Protein AF-A0A9E0WA42-F1 (afdb_monomer_lite)

pLDDT: mean 80.76, std 12.78, range [40.03, 90.94]

Radius of gyration: 12.73 Å; chains: 1; bounding box: 34×31×31 Å

Foldseek 3Di:
DDPPPDDPLLLLQLVLLLLLLCCLVVHPVLSVVLCVLPVVRPNPPDDRSLDDPVLSPPSNALVSSQVSSVSSVHHSVCLVVSLVVVLVSSVVSVNDPVSSVSSCVRSPPPD

Secondary structure (DSSP, 8-state):
--SSS--HHHHHHHHHHHHHHHHHHHHHHHHHHHHHH-TT-TTSSSS-SSS-HHHHHT-SSHHHHHHHHHHTT--GGGHHHHHHHHHHHHHHTT--HHHHHHHHHHHS---

Structure (mmCIF, N/CA/C/O backbone):
data_AF-A0A9E0WA42-F1
#
_entry.id   AF-A0A9E0WA42-F1
#
loop_
_atom_site.group_PDB
_atom_site.id
_atom_site.type_symbol
_atom_site.label_atom_id
_atom_site.label_alt_id
_atom_site.label_comp_id
_atom_site.label_asym_id
_atom_site.label_entity_id
_atom_site.label_seq_id
_atom_site.pdbx_PDB_ins_code
_atom_site.Cartn_x
_atom_site.Cartn_y
_atom_site.Cartn_z
_atom_site.occupancy
_atom_site.B_iso_or_equiv
_atom_site.auth_seq_id
_atom_site.auth_comp_id
_atom_site.auth_asym_id
_atom_site.auth_atom_id
_atom_site.pdbx_PDB_model_num
ATOM 1 N N . GLN A 1 1 ? -23.229 -10.479 -1.845 1.00 40.59 1 GLN A N 1
ATOM 2 C CA . GLN A 1 1 ? -22.391 -9.345 -1.408 1.00 40.59 1 GLN A CA 1
ATOM 3 C C . GLN A 1 1 ? -21.270 -9.950 -0.584 1.00 40.59 1 GLN A C 1
ATOM 5 O O . GLN A 1 1 ? -21.321 -9.861 0.624 1.00 40.59 1 GLN A O 1
ATOM 10 N N . ASP A 1 2 ? -20.286 -10.613 -1.184 1.00 54.34 2 ASP A N 1
ATOM 11 C CA . ASP A 1 2 ? -19.282 -11.316 -0.376 1.00 54.34 2 ASP A CA 1
ATOM 12 C C . ASP A 1 2 ? -17.982 -11.363 -1.160 1.00 54.34 2 ASP A C 1
ATOM 14 O O . ASP A 1 2 ? -17.817 -12.190 -2.047 1.00 54.34 2 ASP A O 1
ATOM 18 N N . GLN A 1 3 ? -17.075 -10.430 -0.884 1.00 49.69 3 GLN A N 1
ATOM 19 C CA . GLN A 1 3 ? -15.705 -10.525 -1.389 1.00 49.69 3 GLN A CA 1
ATOM 20 C C . GLN A 1 3 ? -14.665 -10.448 -0.276 1.00 49.69 3 GLN A C 1
ATOM 22 O O . GLN A 1 3 ? -13.538 -10.124 -0.585 1.00 49.69 3 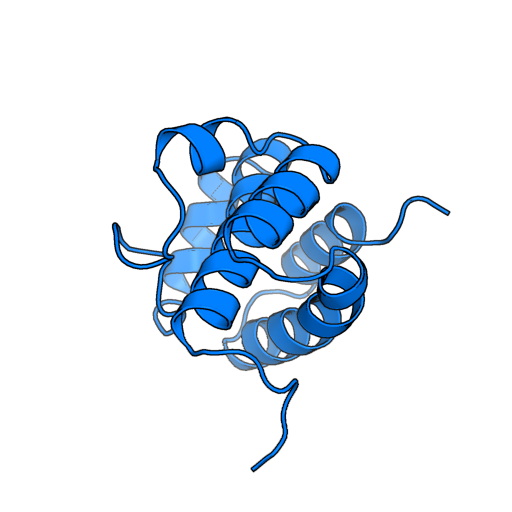GLN A O 1
ATOM 27 N N . LEU A 1 4 ? -15.044 -10.755 0.979 1.00 55.69 4 LEU A N 1
ATOM 28 C CA . LEU A 1 4 ? -14.186 -11.087 2.146 1.00 55.69 4 LEU A CA 1
ATOM 29 C C . LEU A 1 4 ? -14.865 -10.732 3.490 1.00 55.69 4 LEU A C 1
ATOM 31 O O . LEU A 1 4 ? -14.343 -11.076 4.544 1.00 55.69 4 LEU A O 1
ATOM 35 N N . GLY A 1 5 ? -16.015 -10.041 3.479 1.00 65.69 5 GLY A N 1
ATOM 36 C CA . GLY A 1 5 ? -16.643 -9.517 4.705 1.00 65.69 5 GLY A CA 1
ATOM 37 C C . GLY A 1 5 ? -15.893 -8.323 5.312 1.00 65.69 5 GLY A C 1
ATOM 38 O O . GLY A 1 5 ? -16.121 -7.968 6.464 1.00 65.69 5 GLY A O 1
ATOM 39 N N . ILE A 1 6 ? -14.994 -7.714 4.539 1.00 74.81 6 ILE A N 1
ATOM 40 C CA . ILE A 1 6 ? -14.171 -6.572 4.936 1.00 74.81 6 ILE A CA 1
ATOM 41 C C . ILE A 1 6 ? -14.756 -5.253 4.430 1.00 74.81 6 ILE A C 1
ATOM 43 O O . ILE A 1 6 ? -15.391 -5.186 3.376 1.00 74.81 6 ILE A O 1
ATOM 47 N N . THR A 1 7 ? -14.519 -4.192 5.190 1.00 82.31 7 THR A N 1
ATOM 48 C CA . THR A 1 7 ? -14.910 -2.821 4.845 1.00 82.31 7 THR A CA 1
ATOM 49 C C . THR A 1 7 ? -14.014 -2.236 3.754 1.00 82.31 7 THR A C 1
ATOM 51 O O . THR A 1 7 ? -12.888 -2.684 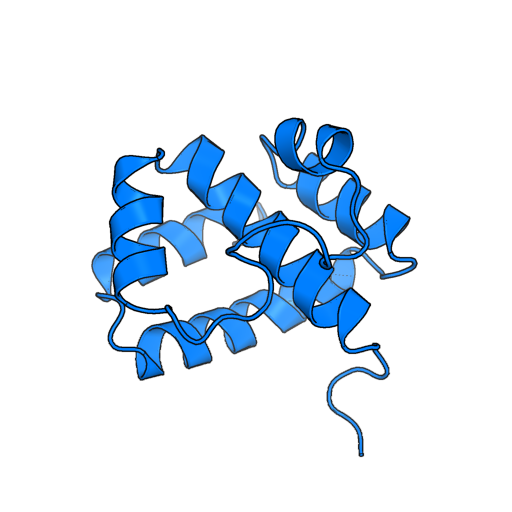3.537 1.00 82.31 7 THR A O 1
ATOM 54 N N . GLU A 1 8 ? -14.483 -1.177 3.095 1.00 80.00 8 GLU A N 1
ATOM 55 C CA . GLU A 1 8 ? -13.667 -0.433 2.130 1.00 80.00 8 GLU A CA 1
ATOM 56 C C . GLU A 1 8 ? -12.367 0.075 2.773 1.00 80.00 8 GLU A C 1
ATOM 58 O O . GLU A 1 8 ? -11.291 -0.119 2.217 1.00 80.00 8 GLU A O 1
ATOM 63 N N . THR A 1 9 ? -12.432 0.604 3.999 1.00 82.00 9 THR A N 1
ATOM 64 C CA . THR A 1 9 ? -11.250 1.039 4.762 1.00 82.00 9 THR A CA 1
ATOM 65 C C . THR A 1 9 ? -10.254 -0.092 4.988 1.00 82.00 9 THR A C 1
ATOM 67 O O . THR A 1 9 ? -9.052 0.120 4.882 1.00 82.00 9 THR A O 1
ATOM 70 N N . GLN A 1 10 ? -10.732 -1.301 5.274 1.00 85.31 10 GLN A N 1
ATOM 71 C CA . GLN A 1 10 ? -9.887 -2.483 5.427 1.00 85.31 10 GLN A CA 1
ATOM 72 C C . GLN A 1 10 ? -9.229 -2.877 4.103 1.00 85.31 10 GLN A C 1
ATOM 74 O O . GLN A 1 10 ? -8.025 -3.117 4.068 1.00 85.31 10 GLN A O 1
ATOM 79 N N . ALA A 1 11 ? -9.982 -2.865 3.002 1.00 83.31 11 ALA A N 1
ATOM 80 C CA . ALA A 1 11 ? -9.437 -3.148 1.680 1.00 83.31 11 ALA A CA 1
ATOM 81 C C . ALA A 1 11 ? -8.362 -2.138 1.258 1.00 83.31 11 ALA A C 1
ATOM 83 O O . ALA A 1 11 ? -7.269 -2.515 0.823 1.00 83.31 11 ALA A O 1
ATOM 84 N N . VAL A 1 12 ? -8.651 -0.855 1.456 1.00 82.06 12 VAL A N 1
ATOM 85 C CA . VAL A 1 12 ? -7.747 0.256 1.158 1.00 82.06 12 VAL A CA 1
ATOM 86 C C . VAL A 1 12 ? -6.529 0.239 2.086 1.00 82.06 12 VAL A C 1
ATOM 88 O O . VAL A 1 12 ? -5.398 0.392 1.630 1.00 82.06 12 VAL A O 1
ATOM 91 N N . GLY A 1 13 ? -6.736 -0.003 3.379 1.00 86.00 13 GLY A N 1
ATOM 92 C CA . GLY A 1 13 ? -5.690 -0.126 4.389 1.00 86.00 13 GLY A CA 1
ATOM 93 C C . GLY A 1 13 ? -4.747 -1.296 4.147 1.00 86.00 13 GLY A C 1
ATOM 94 O O . GLY A 1 13 ? -3.532 -1.110 4.122 1.00 86.00 13 GLY A O 1
ATOM 95 N N . GLY A 1 14 ? -5.288 -2.486 3.892 1.00 87.69 14 GLY A N 1
ATOM 96 C CA . GLY A 1 14 ? -4.493 -3.678 3.613 1.00 87.69 14 GLY A CA 1
ATOM 97 C C . GLY A 1 14 ? -3.691 -3.562 2.316 1.00 87.69 14 GLY A C 1
ATOM 98 O O . GLY A 1 14 ? -2.500 -3.877 2.276 1.00 87.69 14 GLY A O 1
ATOM 99 N N . THR A 1 15 ? -4.309 -3.012 1.270 1.00 87.38 15 THR A N 1
ATOM 100 C CA . THR A 1 15 ? -3.626 -2.726 0.001 1.00 87.38 15 THR A CA 1
ATOM 101 C C . THR A 1 15 ? -2.541 -1.663 0.185 1.00 87.38 15 THR A C 1
ATOM 103 O O . THR A 1 15 ? -1.418 -1.842 -0.281 1.00 87.38 15 THR A O 1
ATOM 106 N N . GLY A 1 16 ? -2.826 -0.592 0.931 1.00 86.38 16 GLY A N 1
ATOM 107 C CA . GLY A 1 16 ? -1.849 0.444 1.270 1.00 86.38 16 GLY A CA 1
ATOM 108 C C . GLY A 1 16 ? -0.648 -0.106 2.042 1.00 86.38 16 GLY A C 1
ATOM 109 O O . GLY A 1 16 ? 0.486 0.256 1.739 1.00 86.38 16 GLY A O 1
ATOM 110 N N . ALA A 1 17 ? -0.874 -1.036 2.972 1.00 89.81 17 ALA A N 1
ATOM 111 C CA . ALA A 1 17 ? 0.188 -1.709 3.708 1.00 89.81 17 ALA A CA 1
ATOM 112 C C . ALA A 1 17 ? 1.106 -2.533 2.787 1.00 89.81 17 ALA A C 1
ATOM 114 O O . ALA A 1 17 ? 2.329 -2.390 2.837 1.00 89.81 17 ALA A O 1
ATOM 115 N N . LEU A 1 18 ? 0.530 -3.345 1.896 1.00 89.94 18 LEU A N 1
ATOM 116 C CA . LEU A 1 18 ? 1.285 -4.141 0.920 1.00 89.94 18 LEU A CA 1
ATOM 117 C C . LEU A 1 18 ? 2.079 -3.269 -0.060 1.00 89.94 18 LEU A C 1
ATOM 119 O O . LEU A 1 18 ? 3.234 -3.562 -0.379 1.00 89.94 18 LEU A O 1
ATOM 123 N N . LEU A 1 19 ? 1.478 -2.172 -0.511 1.00 88.12 19 LEU A N 1
ATOM 124 C CA . LEU A 1 19 ? 2.115 -1.223 -1.419 1.00 88.12 19 LEU A CA 1
ATOM 125 C C . LEU A 1 19 ? 3.230 -0.433 -0.735 1.00 88.12 19 LEU A C 1
ATOM 127 O O . LEU A 1 19 ? 4.245 -0.133 -1.360 1.00 88.12 19 LEU A O 1
ATOM 131 N N . GLN A 1 20 ? 3.087 -0.145 0.554 1.00 88.75 20 GLN A N 1
ATOM 132 C CA . GLN A 1 20 ? 4.124 0.505 1.342 1.00 88.75 20 GLN A CA 1
ATOM 133 C C . GLN A 1 20 ? 5.327 -0.422 1.587 1.00 88.75 20 GLN A C 1
ATOM 135 O O . GLN A 1 20 ? 6.461 0.037 1.453 1.00 88.75 20 GLN A O 1
ATOM 140 N N . LEU A 1 21 ? 5.101 -1.723 1.823 1.00 90.81 21 LEU A N 1
ATOM 141 C CA . LEU A 1 21 ? 6.170 -2.731 1.805 1.00 90.81 21 LEU A CA 1
ATOM 142 C C . LEU A 1 21 ? 6.900 -2.721 0.459 1.00 90.81 21 LEU A C 1
ATOM 144 O O . LEU A 1 21 ? 8.119 -2.589 0.409 1.00 90.81 21 LEU A O 1
ATOM 148 N N . ALA A 1 22 ? 6.143 -2.796 -0.638 1.00 89.75 22 ALA A N 1
ATOM 149 C CA . ALA A 1 22 ? 6.710 -2.772 -1.978 1.00 89.75 22 ALA A CA 1
ATOM 150 C C . ALA A 1 22 ? 7.497 -1.489 -2.262 1.00 89.75 22 ALA A C 1
ATOM 152 O O . ALA A 1 22 ? 8.546 -1.541 -2.889 1.00 89.75 22 ALA A O 1
ATOM 153 N N . LYS A 1 23 ? 7.035 -0.333 -1.783 1.00 87.75 23 LYS A N 1
ATOM 154 C CA . LYS A 1 23 ? 7.764 0.934 -1.894 1.00 87.75 23 LYS A CA 1
ATOM 155 C C . LYS A 1 23 ? 9.083 0.906 -1.122 1.00 87.75 23 LYS A C 1
ATOM 157 O O . LYS A 1 23 ? 10.067 1.450 -1.617 1.00 87.75 23 LYS A O 1
ATOM 162 N N . ASN A 1 24 ? 9.099 0.317 0.070 1.00 89.06 24 ASN A N 1
ATOM 163 C CA . ASN A 1 24 ? 10.304 0.226 0.890 1.00 89.06 24 ASN A CA 1
ATOM 164 C C . ASN A 1 24 ? 11.323 -0.772 0.308 1.00 89.06 24 ASN A C 1
ATOM 166 O O . ASN A 1 24 ? 12.517 -0.493 0.349 1.00 89.06 24 ASN A O 1
ATOM 170 N N . GLU A 1 25 ? 10.858 -1.857 -0.314 1.00 90.38 25 GLU A N 1
ATOM 171 C CA . GLU A 1 25 ? 11.704 -2.894 -0.926 1.00 90.38 25 GLU A CA 1
ATOM 172 C C . GLU A 1 25 ? 12.143 -2.559 -2.369 1.00 90.38 25 GLU A C 1
ATOM 174 O O . GLU A 1 25 ? 13.317 -2.668 -2.714 1.00 90.38 25 GLU A O 1
ATOM 179 N N . LEU A 1 26 ? 11.216 -2.124 -3.231 1.00 89.38 26 LEU A N 1
ATOM 180 C CA . LEU A 1 26 ? 11.468 -1.800 -4.650 1.00 89.38 26 LEU A CA 1
ATOM 181 C C . LEU A 1 26 ? 11.902 -0.350 -4.876 1.00 89.38 26 LEU A C 1
ATOM 183 O O . LEU A 1 26 ? 12.302 0.021 -5.984 1.00 89.38 26 LEU A O 1
ATOM 187 N N . GLY A 1 27 ? 11.768 0.492 -3.855 1.00 88.88 27 GLY A N 1
ATOM 188 C CA . GLY A 1 27 ? 12.092 1.908 -3.902 1.00 88.88 27 GLY A CA 1
ATOM 189 C C . GLY A 1 27 ? 10.971 2.810 -4.430 1.00 88.8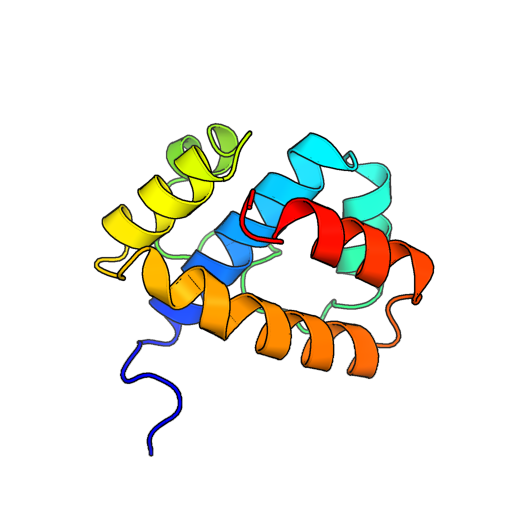8 27 GLY A C 1
ATOM 190 O O . GLY A 1 27 ? 10.011 2.412 -5.099 1.00 88.88 27 GLY A O 1
ATOM 191 N N . SER A 1 28 ? 11.137 4.105 -4.159 1.00 83.50 28 SER A N 1
ATOM 192 C CA . SER A 1 28 ? 10.193 5.169 -4.525 1.00 83.50 28 SER A CA 1
ATOM 193 C C . SER A 1 28 ? 9.995 5.338 -6.036 1.00 83.50 28 SER A C 1
ATOM 195 O O . SER A 1 28 ? 8.913 5.736 -6.472 1.00 83.50 28 SER A O 1
ATOM 197 N N . SER A 1 29 ? 11.010 5.017 -6.844 1.00 85.06 29 SER A N 1
ATOM 198 C CA . SER A 1 29 ? 10.942 5.117 -8.311 1.00 85.06 29 SER A CA 1
ATOM 199 C C . SER A 1 29 ? 9.951 4.108 -8.891 1.00 85.06 29 SER A C 1
ATOM 201 O O . SER A 1 29 ? 9.078 4.466 -9.681 1.00 85.06 29 SER A O 1
ATOM 203 N N . THR A 1 30 ? 10.027 2.863 -8.424 1.00 85.62 30 THR A N 1
ATOM 204 C CA . THR A 1 30 ? 9.114 1.786 -8.808 1.00 85.62 30 THR A CA 1
ATOM 205 C C . THR A 1 30 ? 7.684 2.094 -8.376 1.00 85.62 30 THR A C 1
ATOM 207 O O . THR A 1 30 ? 6.743 1.953 -9.157 1.00 85.62 30 THR A O 1
ATOM 210 N N . MET A 1 31 ? 7.529 2.618 -7.159 1.00 83.81 31 MET A N 1
ATOM 211 C CA . MET A 1 31 ? 6.233 3.051 -6.647 1.00 83.81 31 MET A CA 1
ATOM 212 C C . MET A 1 31 ? 5.615 4.180 -7.482 1.00 83.81 31 MET A C 1
ATOM 214 O O . MET A 1 31 ? 4.410 4.190 -7.703 1.00 83.81 31 MET A O 1
ATOM 218 N N . SER A 1 32 ? 6.429 5.110 -7.984 1.00 83.75 32 SER A N 1
ATOM 219 C CA . SER A 1 32 ? 5.955 6.210 -8.836 1.00 83.75 32 SER A CA 1
ATOM 220 C C . SER A 1 32 ? 5.462 5.711 -10.197 1.00 83.75 32 SER A C 1
ATOM 222 O O . SER A 1 32 ? 4.459 6.195 -10.719 1.00 83.75 32 SER A O 1
ATOM 224 N N . ALA A 1 33 ? 6.131 4.704 -10.767 1.00 83.44 33 ALA A N 1
ATOM 225 C CA . ALA A 1 33 ? 5.653 4.038 -11.975 1.00 83.44 33 ALA A CA 1
ATOM 226 C C . ALA A 1 33 ? 4.333 3.297 -11.714 1.00 83.44 33 ALA A C 1
ATOM 228 O O . ALA A 1 33 ? 3.420 3.350 -12.538 1.00 83.44 33 ALA A O 1
ATOM 229 N N . LEU A 1 34 ? 4.213 2.660 -10.546 1.00 83.12 34 LEU A N 1
ATOM 230 C CA . LEU A 1 34 ? 2.997 1.978 -10.131 1.00 83.12 34 LEU A CA 1
ATOM 231 C C . LEU A 1 34 ? 1.829 2.951 -9.958 1.00 83.12 34 LEU A C 1
ATOM 233 O O . LEU A 1 34 ? 0.789 2.727 -10.556 1.00 83.12 34 LEU A O 1
ATOM 237 N N . THR A 1 35 ? 1.985 4.044 -9.210 1.00 79.00 35 THR A N 1
ATOM 238 C CA . THR A 1 35 ? 0.925 5.052 -8.997 1.00 79.00 35 THR A CA 1
ATOM 239 C C . THR A 1 3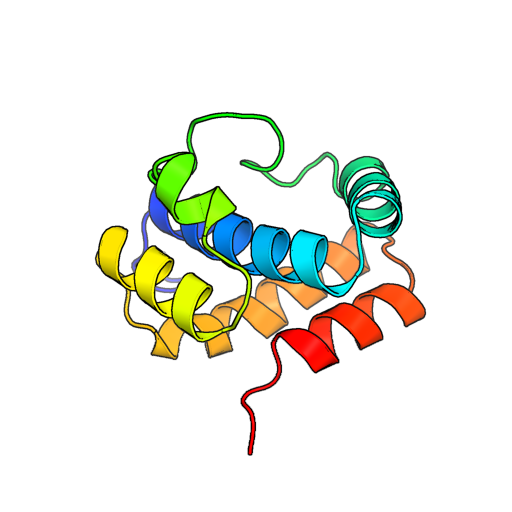5 ? 0.542 5.776 -10.287 1.00 79.00 35 THR A C 1
ATOM 241 O O . THR A 1 35 ? -0.628 6.104 -10.493 1.00 79.00 35 THR A O 1
ATOM 244 N N . SER A 1 36 ? 1.503 5.981 -11.191 1.00 81.81 36 SER A N 1
ATOM 245 C CA . SER A 1 36 ? 1.243 6.544 -12.519 1.00 81.81 36 SER A CA 1
ATOM 246 C C . SER A 1 36 ? 0.408 5.620 -13.411 1.00 81.81 36 SER A C 1
ATOM 248 O O . SER A 1 36 ? -0.212 6.110 -14.352 1.00 81.81 36 SER A O 1
ATOM 250 N N . LYS A 1 37 ? 0.421 4.304 -13.168 1.00 79.12 37 LYS A N 1
ATOM 251 C CA . LYS A 1 37 ? -0.366 3.309 -13.918 1.00 79.12 37 LYS A CA 1
ATOM 252 C C . LYS A 1 37 ? -1.662 2.949 -13.203 1.00 79.12 37 LYS A C 1
ATOM 254 O O . LYS A 1 37 ? -2.718 2.898 -13.812 1.00 79.12 37 LYS A O 1
ATOM 259 N N . ALA A 1 38 ? -1.579 2.765 -11.895 1.00 71.25 38 ALA A N 1
ATOM 260 C CA . ALA A 1 38 ? -2.657 2.398 -10.999 1.00 71.25 38 ALA A CA 1
ATOM 261 C C . ALA A 1 38 ? -3.225 3.633 -10.284 1.00 71.25 38 ALA A C 1
ATOM 263 O O . ALA A 1 38 ? -3.481 3.613 -9.081 1.00 71.25 38 ALA A O 1
ATOM 264 N N . SER A 1 39 ? -3.433 4.723 -11.028 1.00 63.09 39 SER A N 1
ATOM 265 C CA . SER A 1 39 ? -4.007 5.974 -10.505 1.00 63.09 39 SER A CA 1
ATOM 266 C C . SER A 1 39 ? -5.439 5.792 -9.985 1.00 63.09 39 SER A C 1
ATOM 268 O O . SER A 1 39 ? -5.939 6.636 -9.250 1.00 63.09 39 SER A O 1
ATOM 270 N N . GLY A 1 40 ? -6.083 4.680 -10.353 1.00 58.91 40 GLY A N 1
ATOM 271 C CA . GLY A 1 40 ? -7.381 4.252 -9.842 1.00 58.91 40 GLY A CA 1
ATOM 272 C C . GLY A 1 40 ? -7.342 3.498 -8.511 1.00 58.91 40 GLY A C 1
ATOM 273 O O . GLY A 1 40 ? -8.411 3.125 -8.042 1.00 58.91 40 GLY A O 1
ATOM 274 N N . LEU A 1 41 ? -6.173 3.249 -7.899 1.00 62.62 41 LEU A N 1
ATOM 275 C CA . LEU A 1 41 ? -6.113 2.630 -6.570 1.00 62.62 41 LEU A CA 1
ATOM 276 C C . LEU A 1 41 ? -6.511 3.642 -5.488 1.00 62.62 41 LEU A C 1
ATOM 278 O O . LEU A 1 41 ? -5.756 4.589 -5.228 1.00 62.62 41 LEU A O 1
ATOM 282 N N . PRO A 1 42 ? -7.653 3.438 -4.806 1.00 53.50 42 PRO A N 1
ATOM 283 C CA . PRO A 1 42 ? -8.011 4.257 -3.662 1.00 53.50 42 PRO A CA 1
ATOM 284 C C . PRO A 1 42 ? -6.967 4.033 -2.557 1.00 53.50 42 PRO A C 1
ATOM 286 O O . PRO A 1 42 ? -6.575 2.900 -2.288 1.00 53.50 42 PRO A O 1
ATOM 289 N N . GLY A 1 43 ? -6.485 5.108 -1.926 1.00 54.06 43 GLY A N 1
ATOM 290 C CA . GLY A 1 43 ? -5.587 5.039 -0.761 1.00 54.06 43 GLY A CA 1
ATOM 291 C C . GLY A 1 43 ? -4.085 5.149 -1.018 1.00 54.06 43 GLY A C 1
ATOM 292 O O . GLY A 1 43 ? -3.322 5.168 -0.055 1.00 54.06 43 GLY A O 1
ATOM 293 N N . LEU A 1 44 ? -3.644 5.285 -2.275 1.00 57.00 44 LEU A N 1
ATOM 294 C CA . LEU A 1 44 ? -2.246 5.627 -2.580 1.00 57.00 44 LEU A CA 1
ATOM 295 C C . LEU A 1 44 ? -1.927 7.111 -2.388 1.00 57.00 44 LEU A C 1
ATOM 297 O O . LEU A 1 44 ? -0.786 7.477 -2.110 1.00 57.00 44 LEU A O 1
ATOM 301 N N . SER A 1 45 ? -2.940 7.963 -2.516 1.00 51.25 45 SER A N 1
ATOM 302 C CA . SER A 1 45 ? -2.837 9.401 -2.302 1.00 51.25 45 SER A CA 1
ATOM 303 C C . SER A 1 45 ? -3.479 9.755 -0.961 1.00 51.25 45 SER A C 1
ATOM 305 O O . SER A 1 45 ? -4.664 10.046 -0.891 1.00 51.25 45 SER A O 1
ATOM 307 N N . GLY A 1 46 ? -2.697 9.632 0.113 1.00 49.47 46 GLY A N 1
ATOM 308 C CA . GLY A 1 46 ? -2.887 10.356 1.374 1.00 49.47 46 GLY A CA 1
ATOM 309 C C . GLY A 1 46 ? -4.230 10.203 2.101 1.00 49.47 46 GLY A C 1
ATOM 310 O O . GLY A 1 46 ? -5.163 10.965 1.878 1.00 49.47 46 GLY A O 1
ATOM 311 N N . GLY A 1 47 ? -4.256 9.337 3.116 1.00 50.62 47 GLY A N 1
ATOM 312 C CA . GLY A 1 47 ? -4.892 9.712 4.387 1.00 50.62 47 GLY A CA 1
ATOM 313 C C . GLY A 1 47 ? -6.123 8.935 4.842 1.00 50.62 47 GLY A C 1
ATOM 314 O O . GLY A 1 47 ? -6.514 9.111 5.990 1.00 50.62 47 GLY A O 1
ATOM 315 N N . ASN A 1 48 ? -6.711 8.053 4.026 1.00 53.81 48 ASN A N 1
ATOM 316 C CA . ASN A 1 48 ? -7.960 7.373 4.412 1.00 53.81 48 ASN A CA 1
ATOM 317 C C . ASN A 1 48 ? -7.881 5.843 4.490 1.00 53.81 48 ASN A C 1
ATOM 319 O O . ASN A 1 48 ? -8.906 5.173 4.587 1.00 53.81 48 ASN A O 1
ATOM 323 N N . SER A 1 49 ? -6.671 5.283 4.512 1.00 62.09 49 SER A N 1
ATOM 324 C CA . SER A 1 49 ? -6.432 3.838 4.623 1.00 62.09 49 SER A CA 1
ATOM 325 C C . SER A 1 49 ? -6.752 3.272 6.016 1.00 62.09 49 SER A C 1
ATOM 327 O O . SER A 1 49 ? -6.523 2.097 6.263 1.00 62.09 49 SER A O 1
ATOM 329 N N . GLY A 1 50 ? -7.211 4.103 6.961 1.00 65.88 50 GLY A N 1
ATOM 330 C CA . GLY A 1 50 ? -7.447 3.723 8.362 1.00 65.88 50 GLY A CA 1
ATOM 331 C C . GLY A 1 50 ? -6.172 3.437 9.166 1.00 65.88 50 GLY A C 1
ATOM 332 O O . GLY A 1 50 ? -6.233 3.289 10.382 1.00 65.88 50 GLY A O 1
ATOM 333 N N . LEU A 1 51 ? -5.014 3.397 8.503 1.00 73.81 51 LEU A N 1
ATOM 334 C CA . LEU A 1 51 ? -3.699 3.194 9.095 1.00 73.81 51 LEU A CA 1
ATOM 335 C C . LEU A 1 51 ? -3.027 4.533 9.367 1.00 73.81 51 LEU A C 1
ATOM 337 O O . LEU A 1 51 ? -2.981 5.402 8.498 1.00 73.81 51 LEU A O 1
ATOM 341 N N . GLY A 1 52 ? -2.460 4.680 10.563 1.00 76.81 52 GLY A N 1
ATOM 342 C CA . GLY A 1 52 ? -1.626 5.833 10.882 1.00 76.81 52 GLY A CA 1
ATOM 343 C C . GLY A 1 52 ? -0.376 5.879 10.001 1.00 76.81 52 GLY A C 1
ATOM 344 O O . GLY A 1 52 ? 0.235 4.846 9.723 1.00 76.81 52 GLY A O 1
ATOM 345 N N . ASP A 1 53 ? 0.043 7.084 9.619 1.00 76.62 53 ASP A N 1
ATOM 346 C CA . ASP A 1 53 ? 1.245 7.331 8.808 1.00 76.62 53 ASP A CA 1
ATOM 347 C C . ASP A 1 53 ? 2.509 6.711 9.438 1.00 76.62 53 ASP A C 1
ATOM 349 O O . ASP A 1 53 ? 3.357 6.134 8.758 1.00 76.62 53 ASP A O 1
ATOM 353 N N . SER A 1 54 ? 2.580 6.706 10.773 1.00 79.19 54 SER A N 1
ATOM 354 C CA . SER A 1 54 ? 3.636 6.032 11.535 1.00 79.19 54 SER A CA 1
ATOM 355 C C . SER A 1 54 ? 3.625 4.511 11.370 1.00 79.19 54 SER A C 1
ATOM 357 O O . SER A 1 54 ? 4.686 3.904 11.308 1.00 79.19 54 SER A O 1
ATOM 359 N N . LEU A 1 55 ? 2.454 3.871 11.292 1.00 81.88 55 LEU A N 1
ATOM 360 C CA . LEU A 1 55 ? 2.390 2.427 11.049 1.00 81.88 55 LEU A CA 1
ATOM 361 C C . LEU A 1 55 ? 2.832 2.119 9.627 1.00 81.88 55 LEU A C 1
ATOM 363 O O . LEU A 1 55 ? 3.678 1.254 9.454 1.00 81.88 55 LEU A O 1
ATOM 367 N N . LEU A 1 56 ? 2.326 2.871 8.644 1.00 81.69 56 LEU A N 1
ATOM 368 C CA . LEU A 1 56 ? 2.702 2.726 7.237 1.00 81.69 56 LEU A CA 1
ATOM 369 C C . LEU A 1 56 ? 4.212 2.913 7.035 1.00 81.69 56 LEU A C 1
ATOM 371 O O . LEU A 1 56 ? 4.869 2.064 6.442 1.00 81.69 56 LEU A O 1
ATOM 375 N N . SER A 1 57 ? 4.798 3.977 7.576 1.00 82.75 57 SER A N 1
ATOM 376 C CA . SER A 1 57 ? 6.242 4.225 7.460 1.00 82.75 57 SER A CA 1
ATOM 377 C C . SER A 1 57 ? 7.111 3.139 8.110 1.00 82.75 57 SER A C 1
ATOM 379 O O . SER A 1 57 ? 8.228 2.918 7.645 1.00 82.75 57 SER A O 1
ATOM 381 N N . ASN A 1 58 ? 6.597 2.409 9.106 1.00 85.31 58 ASN A N 1
ATOM 382 C CA . ASN A 1 58 ? 7.274 1.258 9.715 1.00 85.31 58 ASN A CA 1
ATOM 383 C C . ASN A 1 58 ? 7.146 -0.051 8.907 1.00 85.31 58 ASN A C 1
ATOM 385 O O . ASN A 1 58 ? 7.749 -1.062 9.277 1.00 85.31 58 ASN A O 1
ATOM 389 N N . ILE A 1 59 ? 6.382 -0.075 7.808 1.00 89.00 59 ILE A N 1
ATOM 390 C CA . ILE A 1 59 ? 6.205 -1.281 6.988 1.00 89.00 59 ILE A CA 1
ATOM 391 C C . ILE A 1 59 ? 7.415 -1.489 6.081 1.00 89.00 59 ILE A C 1
ATOM 393 O O . ILE A 1 59 ? 7.397 -1.155 4.901 1.00 89.00 59 ILE A O 1
ATOM 397 N N . SER A 1 60 ? 8.469 -2.079 6.627 1.00 88.06 60 SER A N 1
ATOM 398 C CA . SER A 1 60 ? 9.671 -2.470 5.869 1.00 88.06 60 SER A CA 1
ATOM 399 C C . SER A 1 60 ? 9.754 -3.977 5.626 1.00 88.06 60 SER A C 1
ATOM 401 O O . SER A 1 60 ? 10.710 -4.460 5.044 1.00 88.06 60 SER A O 1
ATOM 403 N N . SER A 1 61 ? 8.790 -4.747 6.131 1.00 89.44 61 SER A N 1
ATOM 404 C CA . SER A 1 61 ? 8.748 -6.204 5.989 1.00 89.44 61 SER A CA 1
ATOM 405 C C . SER A 1 61 ? 7.309 -6.714 6.039 1.00 89.44 61 SE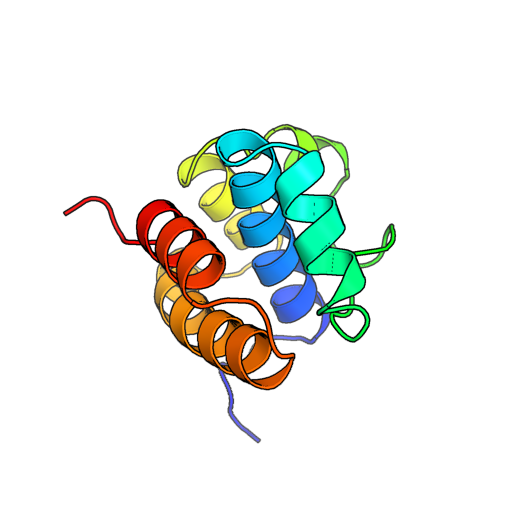R A C 1
ATOM 407 O O . SER A 1 61 ? 6.394 -5.985 6.438 1.00 89.44 61 SER A O 1
ATOM 409 N N . MET A 1 62 ? 7.109 -7.991 5.701 1.00 88.69 62 MET A N 1
ATOM 410 C CA . MET A 1 62 ? 5.805 -8.651 5.819 1.00 88.69 62 MET A CA 1
ATOM 411 C C . MET A 1 62 ? 5.233 -8.572 7.246 1.00 88.69 62 MET A C 1
ATOM 413 O O . MET A 1 62 ? 4.026 -8.440 7.414 1.00 88.69 62 MET A O 1
ATOM 417 N N . SER A 1 63 ? 6.084 -8.542 8.279 1.00 89.69 63 SER A N 1
ATOM 418 C CA . SER A 1 63 ? 5.661 -8.328 9.674 1.00 89.69 63 SER A CA 1
ATOM 419 C C . SER A 1 63 ? 4.985 -6.964 9.886 1.00 89.69 63 SER A C 1
ATOM 421 O O . SER A 1 63 ? 3.964 -6.854 10.570 1.00 89.69 63 SER A O 1
ATOM 423 N N . GLY A 1 64 ? 5.495 -5.915 9.232 1.00 90.31 64 GLY A N 1
ATOM 424 C CA . GLY A 1 64 ? 4.863 -4.595 9.244 1.00 90.31 64 GLY A CA 1
ATOM 425 C C . GLY A 1 64 ? 3.494 -4.610 8.562 1.00 90.31 64 GLY A C 1
ATOM 426 O O . GLY A 1 64 ? 2.542 -4.021 9.074 1.00 90.31 64 GLY A O 1
ATOM 427 N N . VAL A 1 65 ? 3.363 -5.354 7.459 1.00 90.25 65 VAL A N 1
ATOM 428 C CA . VAL A 1 65 ? 2.074 -5.543 6.775 1.00 90.25 65 VAL A CA 1
ATOM 429 C C . VAL A 1 65 ? 1.089 -6.271 7.689 1.00 90.25 65 VAL A C 1
ATOM 431 O O . VAL A 1 65 ? -0.034 -5.810 7.861 1.00 90.25 65 VAL A O 1
ATOM 434 N N . GLN A 1 66 ? 1.507 -7.361 8.337 1.00 90.75 66 GLN A N 1
ATOM 435 C CA . GLN A 1 66 ? 0.675 -8.098 9.296 1.00 90.75 66 GLN A CA 1
ATOM 436 C C . GLN A 1 66 ? 0.218 -7.209 10.459 1.00 90.75 66 GLN A C 1
ATOM 438 O O . GLN A 1 66 ? -0.950 -7.247 10.844 1.00 90.75 66 GLN A O 1
ATOM 443 N N . SER A 1 67 ? 1.115 -6.365 10.974 1.00 90.94 67 SER A N 1
ATOM 444 C CA . SER A 1 67 ? 0.805 -5.401 12.036 1.00 90.94 67 SER A CA 1
ATOM 445 C C . SER A 1 67 ? -0.237 -4.377 11.584 1.00 90.94 67 SER A C 1
ATOM 447 O O . SER A 1 67 ? -1.165 -4.069 12.327 1.00 90.94 67 SER A O 1
ATOM 449 N N . ALA A 1 68 ? -0.126 -3.888 10.349 1.00 89.69 68 ALA A N 1
ATOM 450 C CA . ALA A 1 68 ? -1.106 -2.991 9.756 1.00 89.69 68 ALA A CA 1
ATOM 451 C C . ALA A 1 68 ? -2.474 -3.673 9.565 1.00 89.69 68 ALA A C 1
ATOM 453 O O . ALA A 1 68 ? -3.501 -3.115 9.944 1.00 89.69 68 ALA A O 1
ATOM 454 N N . PHE A 1 69 ? -2.508 -4.906 9.057 1.00 89.88 69 PHE A N 1
ATOM 455 C CA . PHE A 1 69 ? -3.754 -5.673 8.951 1.00 89.88 69 PHE A CA 1
ATOM 456 C C . PHE A 1 69 ? -4.411 -5.866 10.324 1.00 89.88 69 PHE A C 1
ATOM 458 O O . PHE A 1 69 ? -5.596 -5.578 10.478 1.00 89.88 69 PHE A O 1
ATOM 465 N N . SER A 1 70 ? -3.626 -6.238 11.336 1.00 90.19 70 SER A N 1
ATOM 466 C CA . SER A 1 70 ? -4.096 -6.378 12.718 1.00 90.19 70 SER A CA 1
ATOM 467 C C . SER A 1 70 ? -4.646 -5.061 13.281 1.00 90.19 70 SER A C 1
ATOM 469 O O . SER A 1 70 ? -5.720 -5.043 13.883 1.00 90.19 70 SER A O 1
ATOM 471 N N . ALA A 1 71 ? -3.985 -3.930 13.004 1.00 89.00 71 ALA A N 1
ATOM 472 C CA . ALA A 1 71 ? -4.463 -2.602 13.398 1.00 89.00 71 ALA A CA 1
ATOM 473 C C . ALA A 1 71 ? -5.811 -2.228 12.750 1.00 89.00 71 ALA A C 1
ATOM 475 O O . ALA A 1 71 ? -6.586 -1.473 13.332 1.00 89.00 71 ALA A O 1
ATOM 476 N N . LEU A 1 72 ? -6.112 -2.783 11.573 1.00 86.69 72 LEU A N 1
ATOM 477 C CA . LEU A 1 72 ? -7.399 -2.646 10.882 1.00 86.69 72 LEU A CA 1
ATOM 478 C C . LEU A 1 72 ? -8.446 -3.679 11.340 1.00 86.69 72 LEU A C 1
ATOM 480 O O . LEU A 1 72 ? -9.545 -3.735 10.781 1.00 86.69 72 LEU A O 1
ATOM 484 N N . GLY A 1 73 ? -8.112 -4.523 12.321 1.00 88.12 73 GLY A N 1
ATOM 485 C CA . GLY A 1 73 ? -8.949 -5.635 12.766 1.00 88.12 73 GLY A CA 1
ATOM 486 C C . GLY A 1 73 ? -9.076 -6.757 11.731 1.00 88.12 73 GLY A C 1
ATOM 487 O O . GLY A 1 73 ? -10.046 -7.510 11.774 1.00 88.12 73 GLY A O 1
ATOM 488 N N . MET A 1 74 ? -8.144 -6.844 10.777 1.00 88.44 74 MET A N 1
ATOM 489 C CA . MET A 1 74 ? -8.073 -7.921 9.791 1.00 88.44 74 MET A CA 1
ATOM 490 C C . MET A 1 74 ? -7.093 -9.005 10.219 1.00 88.44 74 MET A C 1
ATOM 492 O O . MET A 1 74 ? -6.089 -8.746 10.883 1.00 88.44 74 MET A O 1
ATOM 496 N N . ASP A 1 75 ? -7.349 -10.223 9.753 1.00 88.75 75 ASP A N 1
ATOM 497 C CA . ASP A 1 75 ? -6.408 -11.321 9.914 1.00 88.75 75 ASP A CA 1
ATOM 498 C C . ASP A 1 75 ? -5.243 -11.181 8.923 1.00 88.75 75 ASP A C 1
ATOM 500 O O . ASP A 1 75 ? -5.434 -10.914 7.734 1.00 88.75 75 ASP A O 1
ATOM 504 N N . SER A 1 76 ? -4.026 -11.426 9.402 1.00 85.44 76 SER A N 1
ATOM 505 C CA . SER A 1 76 ? -2.827 -11.586 8.575 1.00 85.44 76 SER A CA 1
ATOM 506 C C . SER A 1 76 ? -2.995 -12.601 7.435 1.00 85.44 76 SER A C 1
ATOM 508 O O . SER A 1 76 ? -2.432 -12.413 6.358 1.00 85.44 76 SER A O 1
ATOM 510 N N . ALA A 1 77 ? -3.810 -13.641 7.624 1.00 86.44 77 ALA A N 1
ATOM 511 C CA . ALA A 1 77 ? -4.115 -14.625 6.592 1.00 86.44 77 ALA A CA 1
ATOM 512 C C . ALA A 1 77 ? -4.866 -14.016 5.394 1.00 86.44 77 ALA A C 1
ATOM 514 O O . ALA A 1 77 ? -4.774 -14.539 4.281 1.00 86.44 77 ALA A O 1
ATOM 515 N N . MET A 1 78 ? -5.565 -12.887 5.578 1.00 87.50 78 MET A N 1
ATOM 516 C CA . MET A 1 78 ? -6.231 -12.187 4.478 1.00 87.50 78 MET A CA 1
ATOM 517 C C . MET A 1 78 ? -5.229 -11.634 3.469 1.00 87.50 78 MET A C 1
ATOM 519 O O . MET A 1 78 ? -5.565 -11.569 2.293 1.00 87.50 78 MET A O 1
ATOM 523 N N . ILE A 1 79 ? -3.989 -11.323 3.871 1.00 87.25 79 ILE A N 1
ATOM 524 C CA . ILE A 1 79 ? -2.932 -10.865 2.953 1.00 87.25 79 ILE A CA 1
ATOM 525 C C . ILE A 1 79 ? -2.826 -11.805 1.744 1.00 87.25 79 ILE A C 1
ATOM 527 O O . ILE A 1 79 ? -2.798 -11.347 0.606 1.00 87.25 79 ILE A O 1
ATOM 531 N N . GLN A 1 80 ? -2.875 -13.118 1.979 1.00 86.81 80 GLN A N 1
ATOM 532 C CA . GLN A 1 80 ? -2.798 -14.134 0.925 1.00 86.81 80 GLN A CA 1
ATOM 533 C C . GLN A 1 80 ? -3.983 -14.093 -0.051 1.00 86.81 80 GLN A C 1
ATOM 535 O O . GLN A 1 80 ? -3.844 -14.498 -1.200 1.00 86.81 80 GLN A O 1
ATOM 540 N N . GLN A 1 81 ? -5.136 -13.581 0.379 1.00 87.12 81 GLN A N 1
ATOM 541 C CA . GLN A 1 81 ? -6.305 -13.372 -0.480 1.00 87.12 81 GLN A CA 1
ATOM 542 C C . GLN A 1 81 ? -6.216 -12.043 -1.239 1.00 87.12 81 GLN A C 1
ATOM 544 O O . GLN A 1 81 ? -6.640 -11.958 -2.387 1.00 87.12 81 GLN A O 1
ATOM 549 N N . PHE A 1 82 ? -5.608 -11.019 -0.636 1.00 86.69 82 PHE A N 1
ATOM 550 C CA . PHE A 1 82 ? -5.397 -9.718 -1.271 1.00 86.69 82 PHE A CA 1
ATOM 551 C C . PHE A 1 82 ? -4.374 -9.758 -2.398 1.00 86.69 82 PHE A C 1
ATOM 553 O O . PHE A 1 82 ? -4.587 -9.108 -3.418 1.00 86.69 82 PHE A O 1
ATOM 560 N N . VAL A 1 83 ? -3.283 -10.510 -2.235 1.00 88.69 83 VAL A N 1
ATOM 561 C CA . VAL A 1 83 ? -2.210 -10.605 -3.237 1.00 88.69 83 VAL A CA 1
ATOM 562 C C . VAL A 1 83 ? -2.749 -10.896 -4.644 1.00 88.69 83 VAL A C 1
ATOM 564 O O . VAL A 1 83 ? -2.526 -10.065 -5.523 1.00 88.69 83 VAL A O 1
ATOM 567 N N . PRO A 1 84 ? -3.501 -11.986 -4.895 1.00 87.88 84 PRO A N 1
ATOM 568 C CA . PRO A 1 84 ? -4.015 -12.270 -6.234 1.00 87.88 84 PRO A CA 1
ATOM 569 C C . PRO A 1 84 ? -5.037 -11.232 -6.727 1.00 87.88 84 PRO A C 1
ATOM 571 O O . PRO A 1 84 ? -5.064 -10.944 -7.922 1.00 87.88 84 PRO A O 1
ATOM 574 N N . ILE A 1 85 ? -5.835 -10.628 -5.837 1.00 88.25 85 ILE A N 1
ATOM 575 C CA . ILE A 1 85 ? -6.819 -9.589 -6.196 1.00 88.25 85 ILE A CA 1
ATOM 576 C C . ILE A 1 85 ? -6.109 -8.314 -6.666 1.00 88.25 85 ILE A C 1
ATOM 578 O O . ILE A 1 85 ? -6.409 -7.790 -7.740 1.00 88.25 85 ILE A O 1
ATOM 582 N N . ILE A 1 86 ? -5.134 -7.835 -5.888 1.00 85.75 86 ILE A N 1
ATOM 583 C CA . ILE A 1 86 ? -4.326 -6.658 -6.223 1.00 85.75 86 ILE A CA 1
ATOM 584 C C . ILE A 1 86 ? -3.528 -6.935 -7.493 1.00 85.75 86 ILE A C 1
ATOM 586 O O . ILE A 1 86 ? -3.486 -6.090 -8.377 1.00 85.75 86 ILE A O 1
ATOM 590 N N . MET A 1 87 ? -2.917 -8.113 -7.620 1.00 88.38 87 MET A N 1
ATOM 591 C CA . MET A 1 87 ? -2.160 -8.475 -8.816 1.00 88.38 87 MET A CA 1
ATOM 592 C C . MET A 1 87 ? -3.024 -8.497 -10.077 1.00 88.38 87 MET A C 1
ATOM 594 O O . MET A 1 87 ? -2.586 -7.970 -11.099 1.00 88.38 87 MET A O 1
ATOM 598 N N . GLY A 1 88 ? -4.234 -9.060 -10.001 1.00 88.62 88 GLY A N 1
ATOM 599 C CA . GLY A 1 88 ? -5.198 -9.022 -11.099 1.00 88.62 88 GLY A CA 1
ATOM 600 C C . GLY A 1 88 ? -5.524 -7.583 -11.483 1.00 88.62 88 GLY A C 1
ATOM 601 O O . GLY A 1 88 ? -5.308 -7.185 -12.623 1.00 88.62 88 GLY A O 1
ATOM 602 N N . PHE A 1 89 ? -5.894 -6.769 -10.491 1.00 87.00 89 PHE A N 1
ATOM 603 C CA . PHE A 1 89 ? -6.191 -5.357 -10.702 1.00 87.00 89 PHE A CA 1
ATOM 604 C C . PHE A 1 89 ? -5.014 -4.597 -11.328 1.00 87.00 89 PHE A C 1
ATOM 606 O O . PHE A 1 89 ? -5.192 -3.886 -12.309 1.00 87.00 89 PHE A O 1
ATOM 613 N N . LEU A 1 90 ? -3.800 -4.737 -10.794 1.00 87.38 90 LEU A N 1
ATOM 614 C CA . LEU A 1 90 ? -2.612 -4.061 -11.315 1.00 87.38 90 LEU A CA 1
ATOM 615 C C . LEU A 1 90 ? -2.284 -4.517 -12.747 1.00 87.38 90 LEU A C 1
ATOM 617 O O . LEU A 1 90 ? -1.916 -3.687 -13.580 1.00 87.38 90 LEU A O 1
ATOM 621 N N . GLY A 1 91 ? -2.448 -5.807 -13.049 1.00 88.44 91 GLY A N 1
ATOM 622 C CA . GLY A 1 91 ? -2.347 -6.329 -14.412 1.00 88.44 91 GLY A CA 1
ATOM 623 C C . GLY A 1 91 ? -3.356 -5.680 -15.355 1.00 88.44 91 GLY A C 1
ATOM 624 O O . GLY A 1 91 ? -2.967 -5.205 -16.422 1.00 88.44 91 GLY A O 1
ATOM 625 N N . ASP A 1 92 ? -4.610 -5.554 -14.920 1.00 87.69 92 ASP A N 1
ATOM 626 C CA . ASP A 1 92 ? -5.672 -4.882 -15.677 1.00 87.69 92 ASP A CA 1
ATOM 627 C C . ASP A 1 92 ? -5.406 -3.376 -15.859 1.00 87.69 92 ASP A C 1
ATOM 629 O O . ASP A 1 92 ? -5.723 -2.810 -16.905 1.00 87.69 92 ASP A O 1
ATOM 633 N N . GLN A 1 93 ? -4.753 -2.721 -14.890 1.00 84.31 93 GLN A N 1
ATOM 634 C CA . GLN A 1 93 ? -4.296 -1.325 -15.006 1.00 84.31 93 GLN A CA 1
ATOM 635 C C . GLN A 1 93 ? -3.107 -1.150 -15.974 1.00 84.31 93 GLN A C 1
ATOM 637 O O . GLN A 1 93 ? -2.658 -0.028 -16.221 1.00 84.31 93 GLN A O 1
ATOM 642 N N . GLY A 1 94 ? -2.556 -2.237 -16.521 1.00 85.75 94 GLY A N 1
ATOM 643 C CA . GLY A 1 94 ? -1.409 -2.187 -17.428 1.00 85.75 94 GLY A CA 1
ATOM 644 C C . GLY A 1 94 ? -0.068 -2.005 -16.714 1.00 85.75 94 GLY A C 1
ATOM 645 O O . GLY A 1 94 ? 0.879 -1.457 -17.292 1.00 85.75 94 GLY A O 1
ATOM 646 N N . VAL A 1 95 ? 0.034 -2.444 -15.456 1.00 88.38 95 VAL A N 1
ATOM 647 C CA . VAL A 1 95 ? 1.321 -2.589 -14.770 1.00 88.38 95 VAL A CA 1
ATOM 648 C C . VAL A 1 95 ? 2.118 -3.700 -15.451 1.00 88.38 95 VAL A C 1
ATOM 650 O O . VAL A 1 95 ? 1.612 -4.792 -15.698 1.00 88.38 95 VAL A O 1
ATOM 653 N N . GLY A 1 96 ? 3.381 -3.422 -15.779 1.00 87.25 96 GLY A N 1
ATOM 654 C CA . GLY A 1 96 ? 4.229 -4.374 -16.494 1.00 87.25 96 GLY A CA 1
ATOM 655 C C . GLY A 1 96 ? 4.462 -5.667 -15.707 1.00 87.25 96 GLY A C 1
ATOM 656 O O . GLY A 1 96 ? 4.647 -5.637 -14.489 1.00 87.25 96 GLY A O 1
ATOM 657 N N . SER A 1 97 ? 4.538 -6.796 -16.414 1.00 88.25 97 SER A N 1
ATOM 658 C CA . SER A 1 97 ? 4.760 -8.126 -15.824 1.00 88.25 97 SER A CA 1
ATOM 659 C C . SER A 1 97 ? 6.039 -8.218 -14.989 1.00 88.25 97 SER A C 1
ATOM 661 O O . SER A 1 97 ? 6.055 -8.913 -13.980 1.00 88.25 97 SER A O 1
ATOM 663 N N . SER A 1 98 ? 7.093 -7.476 -15.348 1.00 90.19 98 SER A N 1
ATOM 664 C CA . SER A 1 98 ? 8.321 -7.391 -14.546 1.00 90.19 98 SER A CA 1
ATOM 665 C C . SER A 1 98 ? 8.070 -6.801 -13.157 1.00 90.19 98 SER A C 1
ATOM 667 O O . SER A 1 98 ? 8.578 -7.326 -12.171 1.00 90.19 98 SER A O 1
ATOM 669 N N . LEU A 1 99 ? 7.261 -5.741 -13.068 1.00 88.56 99 LEU A N 1
ATOM 670 C CA . LEU A 1 99 ? 6.896 -5.128 -11.792 1.00 88.56 99 LEU A CA 1
ATOM 671 C C . LEU A 1 99 ? 5.925 -6.023 -11.017 1.00 88.56 99 LEU A C 1
ATOM 673 O O . LEU A 1 99 ? 6.120 -6.250 -9.828 1.00 88.56 99 LEU A O 1
ATOM 677 N N . LEU A 1 100 ? 4.930 -6.607 -11.689 1.00 90.25 100 LEU A N 1
ATOM 678 C CA . LEU A 1 100 ? 4.035 -7.581 -11.056 1.00 90.25 100 LEU A CA 1
ATOM 679 C C . LEU A 1 100 ? 4.804 -8.773 -10.475 1.00 90.25 100 LEU A C 1
ATOM 681 O O . LEU A 1 100 ? 4.503 -9.189 -9.365 1.00 90.25 100 LEU A O 1
ATOM 685 N N . GLY A 1 101 ? 5.825 -9.275 -11.173 1.00 90.88 101 GLY A N 1
ATOM 686 C CA . GLY A 1 101 ? 6.685 -10.351 -10.680 1.00 90.88 101 GLY A CA 1
ATOM 687 C C . GLY A 1 101 ? 7.505 -9.951 -9.450 1.00 90.88 101 GLY A C 1
ATOM 688 O O . GLY A 1 101 ? 7.638 -10.741 -8.519 1.00 90.88 101 GLY A O 1
ATOM 689 N N . GLN A 1 102 ? 8.001 -8.710 -9.401 1.00 90.50 102 GLN A N 1
ATOM 690 C CA . GLN A 1 102 ? 8.677 -8.174 -8.216 1.00 90.50 102 GLN A CA 1
ATOM 691 C C . GLN A 1 102 ? 7.722 -8.077 -7.021 1.00 90.50 102 GLN A C 1
ATOM 693 O O . GLN A 1 102 ? 8.034 -8.582 -5.947 1.00 90.50 102 GLN A O 1
ATOM 698 N N . LEU A 1 103 ? 6.535 -7.496 -7.217 1.00 90.44 103 LEU A N 1
ATOM 699 C CA . LEU A 1 103 ? 5.502 -7.395 -6.182 1.00 90.44 103 LEU A CA 1
ATOM 700 C C . LEU A 1 103 ? 5.061 -8.777 -5.688 1.00 90.44 103 LEU A C 1
ATOM 702 O O . LEU A 1 103 ? 4.981 -9.006 -4.485 1.00 90.44 103 LEU A O 1
ATOM 706 N N . GLN A 1 104 ? 4.852 -9.717 -6.612 1.00 89.12 104 GLN A N 1
ATOM 707 C CA . GLN A 1 104 ? 4.526 -11.102 -6.293 1.00 89.12 104 GLN A CA 1
ATOM 708 C C . GLN A 1 104 ? 5.606 -11.739 -5.424 1.00 89.12 104 GLN A C 1
ATOM 710 O O . GLN A 1 104 ? 5.276 -12.389 -4.442 1.00 89.12 104 GLN A O 1
ATOM 715 N N . SER A 1 105 ? 6.883 -11.549 -5.759 1.00 89.62 105 SER A N 1
ATOM 716 C CA . SER A 1 105 ? 7.988 -12.105 -4.976 1.00 89.62 105 SER A CA 1
ATOM 717 C C . SER A 1 105 ? 8.083 -11.496 -3.577 1.00 89.62 105 SER A C 1
ATOM 719 O O . SER A 1 105 ? 8.485 -12.195 -2.653 1.00 89.62 105 SER A O 1
ATOM 721 N N . LEU A 1 106 ? 7.734 -10.217 -3.418 1.00 88.00 106 LEU A N 1
ATOM 722 C CA . LEU A 1 106 ? 7.744 -9.539 -2.119 1.00 88.00 106 LEU A CA 1
ATOM 723 C C . LEU A 1 106 ? 6.572 -9.941 -1.230 1.00 88.00 106 LEU A C 1
ATOM 725 O O . LEU A 1 106 ? 6.703 -9.990 -0.008 1.00 88.00 106 LEU A O 1
ATOM 729 N N . TRP A 1 107 ? 5.410 -10.178 -1.836 1.00 88.62 107 TRP A N 1
ATOM 730 C CA . TRP A 1 107 ? 4.205 -10.546 -1.104 1.00 88.62 107 TRP A CA 1
ATOM 731 C C . TRP A 1 107 ? 3.995 -12.051 -0.978 1.00 88.62 107 TRP A C 1
ATOM 733 O O . TRP A 1 107 ? 3.131 -12.486 -0.211 1.00 88.62 107 TRP A O 1
ATOM 743 N N . ALA A 1 108 ? 4.775 -12.842 -1.713 1.00 83.56 108 ALA A N 1
ATOM 744 C CA . ALA A 1 108 ? 4.794 -14.282 -1.577 1.00 83.56 108 ALA A CA 1
ATOM 745 C C . ALA A 1 108 ? 5.078 -14.645 -0.111 1.00 83.56 108 ALA A C 1
ATOM 747 O O . ALA A 1 108 ? 5.983 -14.072 0.505 1.00 83.56 108 ALA A O 1
ATOM 748 N N . PRO A 1 109 ? 4.310 -15.579 0.473 1.00 65.50 109 PRO A N 1
ATOM 749 C CA . PRO A 1 1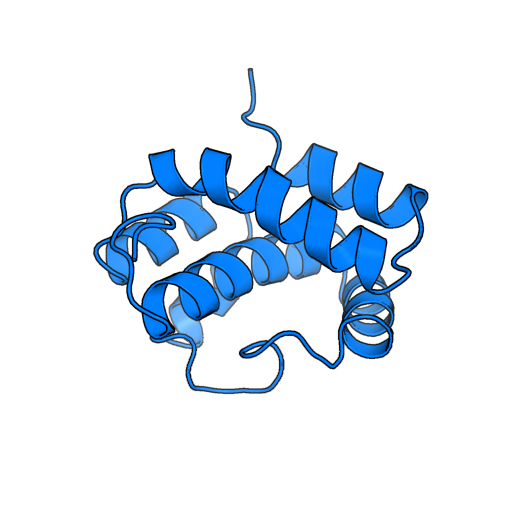09 ? 4.644 -16.099 1.785 1.00 65.50 109 PRO A CA 1
ATOM 750 C C . PRO A 1 109 ? 6.053 -16.695 1.704 1.00 65.50 109 PRO A C 1
ATOM 752 O O . PRO A 1 109 ? 6.337 -17.488 0.806 1.00 65.50 109 PRO A O 1
ATOM 755 N N . ALA A 1 110 ? 6.940 -16.283 2.613 1.00 56.72 110 ALA A N 1
ATOM 756 C CA . ALA A 1 110 ? 8.213 -16.965 2.795 1.00 56.72 110 ALA A CA 1
ATOM 757 C C . ALA A 1 110 ? 7.886 -18.419 3.168 1.00 56.72 110 ALA A C 1
ATOM 759 O O . ALA A 1 110 ? 7.318 -18.661 4.234 1.00 56.72 110 ALA A O 1
ATOM 760 N N . GLY A 1 111 ? 8.112 -19.334 2.222 1.00 40.03 111 GLY A N 1
ATOM 761 C CA . GLY A 1 111 ? 7.896 -20.770 2.394 1.00 40.03 111 GLY A CA 1
ATOM 762 C C . GLY A 1 111 ? 8.883 -21.394 3.364 1.00 40.03 111 GLY A C 1
ATOM 763 O O . GLY A 1 111 ? 10.009 -20.860 3.485 1.00 40.03 111 GLY A O 1
#

Sequence (111 aa):
QDQLGITETQAVGGTGALLQLAKNELGSSTMSALTSKASGLPGLSGGNSGLGDSLLSNISSMSGVQSAFSALGMDSAMIQQFVPIIMGFLGDQGVGSSLLGQLQSLWAPAG